Protein AF-A0ABD4Q4W1-F1 (afdb_monomer_lite)

Sequence (85 aa):
FRAAGFPVRILVRATSPRRNLTWTDVEIAEGDMRDPAAVAQAMRGQRYLVHAAADYRLWAPDKEEIVRTNRDGTRVMMRAALDAG

Structure (mmCIF, N/CA/C/O backbone):
data_AF-A0ABD4Q4W1-F1
#
_entry.id   AF-A0ABD4Q4W1-F1
#
loop_
_atom_site.group_PDB
_atom_site.id
_atom_site.type_symbol
_atom_site.label_atom_id
_atom_site.label_alt_id
_atom_site.label_comp_id
_atom_site.label_asym_id
_atom_site.label_entity_id
_atom_site.label_seq_id
_atom_site.pdbx_PDB_ins_code
_atom_site.Cartn_x
_atom_site.Cartn_y
_atom_site.Cartn_z
_atom_site.occupancy
_atom_site.B_iso_or_equiv
_atom_site.auth_seq_id
_atom_site.auth_comp_id
_atom_site.auth_asym_id
_atom_site.auth_atom_id
_atom_site.pdbx_PDB_model_num
ATOM 1 N N . PHE A 1 1 ? -1.569 -2.500 14.769 1.00 91.19 1 PHE A N 1
ATOM 2 C CA . PHE A 1 1 ? -2.767 -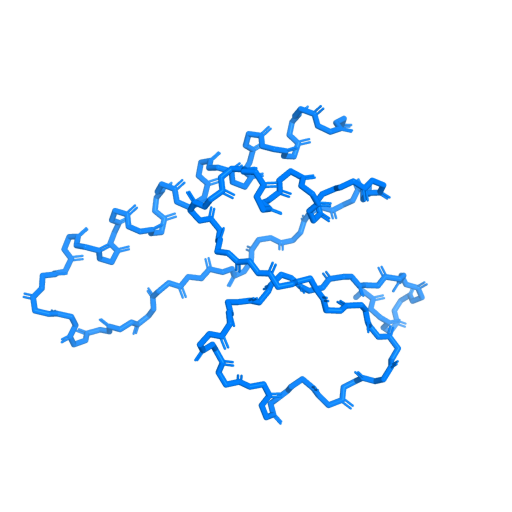1.882 14.163 1.00 91.19 1 PHE A CA 1
ATOM 3 C C . PHE A 1 1 ? -4.016 -2.704 14.437 1.00 91.19 1 PHE A C 1
ATOM 5 O O . PHE A 1 1 ? -4.774 -2.284 15.296 1.00 91.19 1 PHE A O 1
ATOM 12 N N . ARG A 1 2 ? -4.177 -3.907 13.862 1.00 93.62 2 ARG A N 1
ATOM 13 C CA . ARG A 1 2 ? -5.341 -4.781 14.142 1.00 93.62 2 ARG A CA 1
ATOM 14 C C . ARG A 1 2 ? -5.567 -5.072 15.629 1.00 93.62 2 ARG A C 1
ATOM 16 O O . ARG A 1 2 ? -6.624 -4.768 16.155 1.00 93.62 2 ARG A O 1
ATOM 23 N N . ALA A 1 3 ? -4.538 -5.560 16.332 1.00 93.69 3 ALA A N 1
ATOM 24 C CA . ALA A 1 3 ? -4.609 -5.829 17.776 1.00 93.69 3 ALA A CA 1
ATOM 25 C C . ALA A 1 3 ? -4.894 -4.578 18.635 1.00 93.69 3 ALA A C 1
ATOM 27 O O . ALA A 1 3 ? -5.293 -4.702 19.783 1.00 93.69 3 ALA A O 1
ATOM 28 N N . ALA A 1 4 ? -4.700 -3.379 18.075 1.00 94.88 4 ALA A N 1
ATOM 29 C CA . ALA A 1 4 ? -5.023 -2.105 18.711 1.00 94.88 4 ALA A CA 1
ATOM 30 C C . ALA A 1 4 ? -6.386 -1.540 18.249 1.00 94.88 4 ALA A C 1
ATOM 32 O O . ALA A 1 4 ? -6.675 -0.378 18.505 1.00 94.88 4 ALA A O 1
ATOM 33 N N . GLY A 1 5 ? -7.206 -2.332 17.543 1.00 95.25 5 GLY A N 1
ATOM 34 C CA . GLY A 1 5 ? -8.561 -1.966 17.117 1.00 95.25 5 GLY A CA 1
ATOM 35 C C . GLY A 1 5 ? -8.658 -1.132 15.836 1.00 95.25 5 GLY A C 1
ATOM 36 O O . GLY A 1 5 ? -9.748 -0.687 15.489 1.00 95.25 5 GLY A O 1
ATOM 37 N N . PHE A 1 6 ? -7.555 -0.906 15.114 1.00 96.00 6 PHE A N 1
ATOM 38 C CA . PHE A 1 6 ? -7.601 -0.145 13.862 1.00 96.00 6 PHE A CA 1
ATOM 39 C C . PHE A 1 6 ? -8.103 -1.017 12.701 1.00 96.00 6 PHE A C 1
ATOM 41 O O . PHE A 1 6 ? -7.569 -2.120 12.530 1.00 96.00 6 PHE A O 1
ATOM 48 N N . PRO A 1 7 ? -9.033 -0.523 11.857 1.00 95.75 7 PRO A N 1
ATOM 49 C CA . PRO A 1 7 ? -9.303 -1.146 10.566 1.00 95.75 7 PRO A CA 1
ATOM 50 C C . PRO A 1 7 ? -8.037 -1.080 9.705 1.00 95.75 7 PRO A C 1
ATOM 52 O O . PRO A 1 7 ? -7.330 -0.071 9.700 1.00 95.75 7 PRO A O 1
ATOM 55 N N . VAL A 1 8 ? -7.720 -2.171 9.006 1.00 96.94 8 VAL A N 1
ATOM 56 C CA . VAL A 1 8 ? -6.491 -2.277 8.210 1.00 96.94 8 VAL A CA 1
ATOM 57 C C . VAL A 1 8 ? -6.824 -2.627 6.770 1.00 96.94 8 VAL A C 1
ATOM 59 O O . VAL A 1 8 ? -7.474 -3.636 6.506 1.00 96.94 8 VAL A O 1
ATOM 62 N N . ARG A 1 9 ? -6.299 -1.818 5.847 1.00 97.31 9 ARG A N 1
ATOM 63 C CA . ARG A 1 9 ? -6.226 -2.108 4.416 1.00 97.31 9 ARG A CA 1
ATOM 64 C C . ARG A 1 9 ? -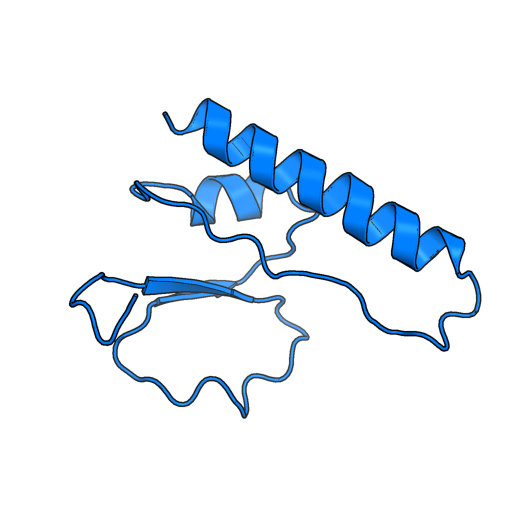4.782 -2.420 4.037 1.00 97.31 9 ARG A C 1
ATOM 66 O O . ARG A 1 9 ? -3.870 -1.696 4.430 1.00 97.31 9 ARG A O 1
ATOM 73 N N . ILE A 1 10 ? -4.568 -3.486 3.273 1.00 96.69 10 ILE A N 1
ATOM 74 C CA . ILE A 1 10 ? -3.245 -3.916 2.811 1.00 96.69 10 ILE A CA 1
ATOM 75 C C . ILE A 1 10 ? -3.188 -3.768 1.290 1.00 96.69 10 ILE A C 1
ATOM 77 O O . ILE A 1 10 ? -3.976 -4.395 0.586 1.00 96.69 10 ILE A O 1
ATOM 81 N N . LEU A 1 11 ? -2.243 -2.965 0.788 1.00 96.56 11 LEU A N 1
ATOM 82 C CA . LEU A 1 11 ? -1.936 -2.885 -0.642 1.00 96.56 11 LEU A CA 1
ATOM 83 C C . LEU A 1 11 ? -1.065 -4.079 -1.051 1.00 96.56 11 LEU A C 1
ATOM 85 O O . LEU A 1 11 ? 0.021 -4.276 -0.503 1.00 96.56 11 LEU A O 1
ATOM 89 N N . VAL A 1 12 ? -1.530 -4.876 -2.011 1.00 95.25 12 VAL A N 1
ATOM 90 C CA . VAL A 1 12 ? -0.866 -6.112 -2.442 1.00 95.25 12 VAL A CA 1
ATOM 91 C C . VAL A 1 12 ? -0.849 -6.188 -3.967 1.00 95.25 12 VAL A C 1
ATOM 93 O O . VAL A 1 12 ? -1.884 -6.048 -4.606 1.00 95.25 12 VAL A O 1
ATOM 96 N N . ARG A 1 13 ? 0.307 -6.481 -4.575 1.00 93.88 13 ARG A N 1
ATOM 97 C CA . ARG A 1 13 ? 0.374 -6.741 -6.025 1.00 93.88 13 ARG A CA 1
ATOM 98 C C . ARG A 1 13 ? -0.433 -7.990 -6.382 1.00 93.88 13 ARG A C 1
ATOM 100 O O . ARG A 1 13 ? -0.404 -8.968 -5.634 1.00 93.88 13 ARG A O 1
ATOM 107 N N . ALA A 1 14 ? -1.049 -8.009 -7.561 1.00 91.62 14 ALA A N 1
ATOM 108 C CA . ALA A 1 14 ? -1.756 -9.182 -8.089 1.00 91.62 14 ALA A CA 1
ATOM 109 C C . ALA A 1 14 ? -0.895 -10.460 -8.048 1.00 91.62 14 ALA A C 1
ATOM 111 O O . ALA A 1 14 ? -1.360 -11.532 -7.673 1.00 91.62 14 ALA A O 1
ATOM 112 N N . THR A 1 15 ? 0.397 -10.321 -8.357 1.00 90.31 15 THR A N 1
ATOM 113 C CA . THR A 1 15 ? 1.372 -11.421 -8.414 1.00 90.31 15 THR A CA 1
ATOM 114 C C . THR A 1 15 ? 1.963 -11.812 -7.058 1.00 90.31 15 THR A C 1
ATOM 116 O O . THR A 1 15 ? 2.701 -12.795 -6.974 1.00 90.31 15 THR A O 1
ATOM 119 N N . SER A 1 16 ? 1.690 -11.061 -5.987 1.00 89.88 16 SER A N 1
ATOM 120 C CA . SER A 1 16 ? 2.262 -11.355 -4.673 1.00 89.88 16 SER A CA 1
ATOM 121 C C . SER A 1 16 ? 1.599 -12.592 -4.049 1.00 89.88 16 SER A C 1
ATOM 123 O O . SER A 1 16 ? 0.369 -12.659 -3.980 1.00 89.88 16 SER A O 1
ATOM 125 N N . PRO A 1 17 ? 2.379 -13.548 -3.510 1.00 9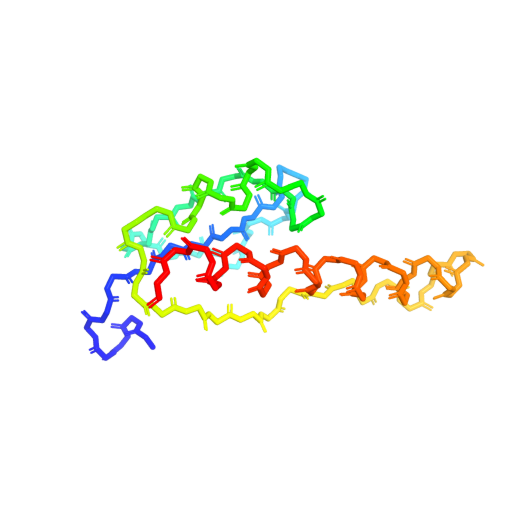0.38 17 PRO A N 1
ATOM 126 C CA . PRO A 1 17 ? 1.818 -14.675 -2.777 1.00 90.38 17 PRO A CA 1
ATOM 127 C C . PRO A 1 17 ? 1.124 -14.181 -1.502 1.00 90.38 17 PRO A C 1
ATOM 129 O O . PRO A 1 17 ? 1.727 -13.472 -0.702 1.00 90.38 17 PRO A O 1
ATOM 132 N N . ARG A 1 18 ? -0.128 -14.599 -1.289 1.00 90.94 18 ARG A N 1
ATOM 133 C CA . ARG A 1 18 ? -0.968 -14.153 -0.157 1.00 90.94 18 ARG A CA 1
ATOM 134 C C . ARG A 1 18 ? -1.052 -15.157 0.994 1.00 90.94 18 ARG A C 1
ATOM 136 O O . ARG A 1 18 ? -1.830 -14.966 1.916 1.00 90.94 18 ARG A O 1
ATOM 143 N N . ARG A 1 19 ? -0.245 -16.226 0.969 1.00 91.56 19 ARG A N 1
ATOM 144 C CA . ARG A 1 19 ? -0.306 -17.332 1.951 1.00 91.56 19 ARG A CA 1
ATOM 145 C C . ARG A 1 19 ? -0.138 -16.896 3.413 1.00 91.56 19 ARG A C 1
ATOM 147 O O . ARG A 1 19 ? -0.564 -17.601 4.314 1.00 91.56 19 ARG A O 1
ATOM 154 N N . ASN A 1 20 ? 0.531 -15.768 3.641 1.00 89.00 20 ASN A N 1
ATOM 155 C CA . ASN A 1 20 ? 0.774 -15.183 4.958 1.00 89.00 20 ASN A CA 1
ATOM 156 C C . ASN A 1 20 ? -0.285 -14.144 5.366 1.00 89.00 20 ASN A C 1
ATOM 158 O O . ASN A 1 20 ? -0.235 -13.650 6.487 1.00 89.00 20 ASN A O 1
ATOM 162 N N . LEU A 1 21 ? -1.226 -13.807 4.481 1.00 90.94 21 LEU A N 1
ATOM 163 C CA . LEU A 1 21 ? -2.347 -12.910 4.752 1.00 90.94 21 LEU A CA 1
ATOM 164 C C . LEU A 1 21 ? -3.575 -13.748 5.123 1.00 90.94 21 LEU A C 1
ATOM 166 O O . LEU A 1 21 ? -4.511 -13.887 4.344 1.00 90.94 21 LEU A O 1
ATOM 170 N N . THR A 1 22 ? -3.542 -14.352 6.310 1.00 91.44 22 THR A N 1
ATOM 171 C CA . THR A 1 22 ? -4.599 -15.259 6.801 1.00 91.44 22 THR A CA 1
ATOM 172 C C . THR A 1 22 ? -5.712 -14.545 7.571 1.00 91.44 22 THR A C 1
ATOM 174 O O . THR A 1 22 ? -6.634 -15.180 8.077 1.00 91.44 22 THR A O 1
ATOM 177 N N . TRP A 1 23 ? -5.619 -13.224 7.695 1.00 93.38 23 TRP A N 1
ATOM 178 C CA . TRP A 1 23 ? -6.547 -12.414 8.472 1.00 93.38 23 TRP A CA 1
ATOM 179 C C . TRP A 1 23 ? -7.820 -12.120 7.680 1.00 93.38 23 TRP A C 1
ATOM 181 O O . TRP A 1 23 ? -7.753 -11.698 6.531 1.00 93.38 23 TRP A O 1
ATOM 191 N N . THR A 1 24 ? -8.974 -12.333 8.306 1.00 91.38 24 THR A N 1
ATOM 192 C CA . THR A 1 24 ? -10.303 -12.154 7.695 1.00 91.38 24 THR A CA 1
ATOM 193 C C . THR A 1 24 ? -10.916 -10.777 7.961 1.00 91.38 24 THR A C 1
ATOM 195 O O . THR A 1 24 ? -11.910 -10.408 7.350 1.00 91.38 24 THR A O 1
ATOM 198 N N . ASP A 1 25 ? -10.315 -10.010 8.863 1.00 94.25 25 ASP A N 1
ATOM 199 C CA . ASP A 1 25 ? -10.713 -8.683 9.343 1.00 94.25 25 ASP A CA 1
ATOM 200 C C . ASP A 1 25 ? -9.867 -7.555 8.720 1.00 94.25 25 ASP A C 1
ATOM 202 O O . ASP A 1 25 ? -9.711 -6.484 9.308 1.00 94.25 25 ASP A O 1
ATOM 206 N N . VAL A 1 26 ? -9.277 -7.799 7.547 1.00 95.94 26 VAL A N 1
ATOM 207 C CA . VAL A 1 26 ? -8.538 -6.793 6.773 1.00 95.94 26 VAL A CA 1
ATOM 208 C C . VAL A 1 26 ? -9.139 -6.632 5.389 1.00 95.94 26 VAL A C 1
ATOM 210 O O . VAL A 1 26 ? -9.638 -7.586 4.796 1.00 95.94 26 VAL A O 1
ATOM 213 N N . GLU A 1 27 ? -9.030 -5.430 4.843 1.00 96.19 27 GLU A N 1
ATOM 214 C CA . GLU A 1 27 ? -9.318 -5.179 3.437 1.00 96.19 27 GLU A CA 1
ATOM 215 C C . GLU A 1 27 ? -8.056 -5.420 2.601 1.00 96.19 27 GLU A C 1
ATOM 217 O O . GLU A 1 27 ? -6.967 -4.952 2.945 1.00 96.19 27 GLU A O 1
ATOM 222 N N . ILE A 1 28 ? -8.191 -6.125 1.479 1.00 95.50 28 ILE A N 1
ATOM 223 C CA . ILE A 1 28 ? -7.112 -6.272 0.500 1.00 95.50 28 ILE A CA 1
ATOM 224 C C . ILE A 1 28 ? -7.379 -5.315 -0.658 1.00 95.50 28 ILE A C 1
ATOM 226 O O . ILE A 1 28 ? -8.349 -5.481 -1.392 1.00 95.50 28 ILE A O 1
ATOM 230 N N . ALA A 1 29 ? -6.489 -4.342 -0.834 1.00 96.31 29 ALA A N 1
ATOM 231 C CA . ALA A 1 29 ? -6.447 -3.500 -2.018 1.00 96.31 29 ALA A CA 1
ATOM 232 C C . ALA A 1 29 ? -5.409 -4.074 -2.982 1.00 96.31 29 ALA A C 1
ATOM 234 O O . ALA A 1 29 ? -4.227 -4.173 -2.651 1.00 96.31 29 ALA A O 1
ATOM 235 N N . GLU A 1 30 ? -5.836 -4.478 -4.173 1.00 96.06 30 GLU A N 1
ATOM 236 C CA . GLU A 1 30 ? -4.906 -4.954 -5.191 1.00 96.06 30 GLU A CA 1
ATOM 237 C C . GLU A 1 30 ? -4.270 -3.774 -5.940 1.00 96.06 30 GLU A C 1
ATOM 239 O O . GLU A 1 30 ? -4.976 -2.883 -6.406 1.00 96.06 30 GLU A O 1
ATOM 244 N N . GLY A 1 31 ? -2.939 -3.753 -6.046 1.00 95.38 31 GLY A N 1
ATOM 245 C CA . GLY A 1 31 ? -2.206 -2.702 -6.757 1.00 95.38 31 GLY A CA 1
ATOM 246 C C . GLY A 1 31 ? -0.688 -2.762 -6.573 1.00 95.38 31 GLY A C 1
ATOM 247 O O . GLY A 1 31 ? -0.170 -3.481 -5.716 1.00 95.38 31 GLY A O 1
ATOM 248 N N . ASP A 1 32 ? 0.042 -2.010 -7.398 1.00 93.44 32 ASP A N 1
ATOM 249 C CA . ASP A 1 32 ? 1.497 -1.839 -7.296 1.00 93.44 32 ASP A CA 1
ATOM 250 C C . ASP A 1 32 ? 1.813 -0.471 -6.681 1.00 93.44 32 ASP A C 1
ATOM 252 O O . ASP A 1 32 ? 1.235 0.537 -7.072 1.00 93.44 32 ASP A O 1
ATOM 256 N N . MET A 1 33 ? 2.756 -0.415 -5.736 1.00 94.00 33 MET A N 1
ATOM 257 C CA . MET A 1 33 ? 3.175 0.847 -5.111 1.00 94.00 33 MET A CA 1
ATOM 258 C C . MET A 1 33 ? 3.794 1.846 -6.100 1.00 94.00 33 MET A C 1
ATOM 260 O O . MET A 1 33 ? 3.933 3.021 -5.780 1.00 94.00 33 MET A O 1
ATOM 264 N N . ARG A 1 34 ? 4.209 1.381 -7.283 1.00 91.69 34 ARG A N 1
ATOM 265 C CA . ARG A 1 34 ? 4.726 2.218 -8.370 1.00 91.69 34 ARG A CA 1
ATOM 266 C C . ARG A 1 34 ? 3.624 2.825 -9.235 1.00 91.69 34 ARG A C 1
ATOM 268 O O . ARG A 1 34 ? 3.942 3.678 -10.054 1.00 91.69 34 ARG A O 1
ATOM 275 N N . ASP A 1 35 ? 2.375 2.384 -9.086 1.00 95.19 35 ASP A N 1
ATOM 276 C CA . ASP A 1 35 ? 1.217 2.927 -9.796 1.00 95.19 35 ASP A CA 1
ATOM 277 C C . ASP A 1 35 ? 0.526 3.994 -8.925 1.00 95.19 35 ASP A C 1
ATOM 279 O O . ASP A 1 35 ? -0.156 3.653 -7.951 1.00 95.19 35 ASP A O 1
ATOM 283 N N . PRO A 1 36 ? 0.657 5.292 -9.261 1.00 96.06 36 PRO A N 1
ATOM 284 C CA . PRO A 1 36 ? 0.056 6.362 -8.474 1.00 96.06 36 PRO A CA 1
ATOM 285 C C . PRO A 1 36 ? -1.467 6.273 -8.376 1.00 96.06 36 PRO A C 1
ATOM 287 O O . PRO A 1 36 ? -2.025 6.649 -7.347 1.00 96.06 36 PRO A O 1
ATOM 290 N N . ALA A 1 37 ? -2.151 5.766 -9.405 1.00 96.38 37 ALA A N 1
ATOM 291 C CA . ALA A 1 37 ? -3.607 5.667 -9.406 1.00 96.38 37 ALA A CA 1
ATOM 292 C C . ALA A 1 37 ? -4.082 4.571 -8.444 1.00 96.38 37 ALA A C 1
ATOM 294 O O . ALA A 1 37 ? -4.997 4.799 -7.645 1.00 96.38 37 ALA A O 1
ATOM 295 N N . ALA A 1 38 ? -3.418 3.412 -8.465 1.00 96.56 38 ALA A N 1
ATOM 296 C CA . ALA A 1 38 ? -3.690 2.324 -7.530 1.00 96.56 38 ALA A CA 1
ATOM 297 C C . ALA A 1 38 ? -3.404 2.739 -6.078 1.00 96.56 38 ALA A C 1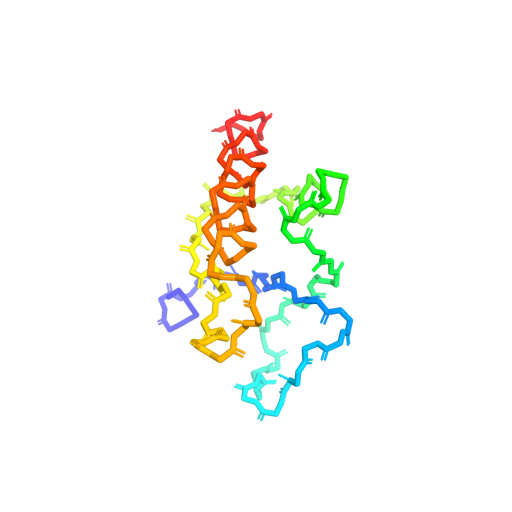
ATOM 299 O O . ALA A 1 38 ? -4.212 2.480 -5.183 1.00 96.56 38 ALA A O 1
ATOM 300 N N . VAL A 1 39 ? -2.292 3.442 -5.840 1.00 97.19 39 VAL A N 1
ATOM 301 C CA . VAL A 1 39 ? -1.947 3.954 -4.507 1.00 97.19 39 VAL A CA 1
ATOM 302 C C . VAL A 1 39 ? -2.963 4.992 -4.033 1.00 97.19 39 VAL A C 1
ATOM 304 O O . VAL A 1 39 ? -3.446 4.890 -2.907 1.00 97.19 39 VAL A O 1
ATOM 307 N N . ALA A 1 40 ? -3.348 5.949 -4.881 1.00 96.81 40 ALA A N 1
ATOM 308 C CA . ALA A 1 40 ? -4.354 6.951 -4.534 1.00 96.81 40 ALA A CA 1
ATOM 309 C C . ALA A 1 40 ? -5.701 6.302 -4.185 1.00 96.81 40 ALA A C 1
ATOM 311 O O . ALA 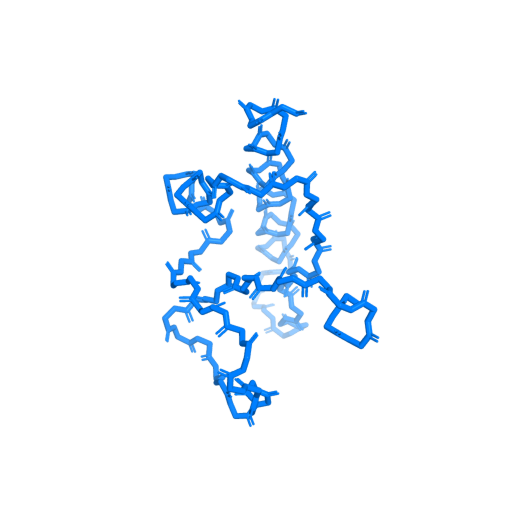A 1 40 ? -6.322 6.672 -3.192 1.00 96.81 40 ALA A O 1
ATOM 312 N N . GLN A 1 41 ? -6.135 5.296 -4.952 1.00 96.38 41 GLN A N 1
ATOM 313 C CA . GLN A 1 41 ? -7.334 4.511 -4.648 1.00 96.38 41 GLN A CA 1
ATOM 314 C C . GLN A 1 41 ? -7.227 3.824 -3.279 1.00 96.38 41 GLN A C 1
ATOM 316 O O . GLN A 1 41 ? -8.158 3.911 -2.477 1.00 96.38 41 GLN A O 1
ATOM 321 N N . ALA A 1 42 ? -6.096 3.173 -2.998 1.00 96.62 42 ALA A N 1
ATOM 322 C CA . ALA A 1 42 ? -5.862 2.489 -1.731 1.00 96.62 42 ALA A CA 1
ATOM 323 C C . ALA A 1 42 ? -5.797 3.459 -0.537 1.00 96.62 42 ALA A C 1
ATOM 325 O O . ALA A 1 42 ? -6.216 3.089 0.561 1.00 96.62 42 ALA A O 1
ATOM 326 N N . MET A 1 43 ? -5.347 4.700 -0.745 1.00 95.62 43 MET A N 1
ATOM 327 C CA . MET A 1 43 ? -5.232 5.725 0.300 1.00 95.62 43 MET A CA 1
ATOM 328 C C . MET A 1 43 ? -6.570 6.387 0.667 1.00 95.62 43 MET A C 1
ATOM 330 O O . MET A 1 43 ? -6.681 7.003 1.726 1.00 95.62 43 MET A O 1
ATOM 334 N N . ARG A 1 44 ? -7.621 6.258 -0.158 1.00 94.25 44 ARG A N 1
ATOM 335 C CA . ARG A 1 44 ? -8.915 6.914 0.110 1.00 94.25 44 ARG A CA 1
ATOM 336 C C . ARG A 1 44 ? -9.493 6.498 1.462 1.00 94.25 44 ARG A C 1
ATOM 338 O O . ARG A 1 44 ? -9.683 5.306 1.732 1.00 94.25 44 ARG A O 1
ATOM 345 N N . GLY A 1 45 ? -9.797 7.504 2.282 1.00 93.88 45 GLY A N 1
ATOM 346 C CA . GLY A 1 45 ? -10.364 7.343 3.622 1.00 93.88 45 GLY A CA 1
ATOM 347 C C . GLY A 1 45 ? -9.377 6.837 4.679 1.00 93.88 45 GLY A C 1
ATOM 348 O O . GLY A 1 45 ? -9.809 6.515 5.783 1.00 93.88 45 GLY A O 1
ATOM 349 N N . GLN A 1 46 ? -8.079 6.739 4.369 1.00 95.69 46 GLN A N 1
ATOM 350 C CA . GLN A 1 46 ? -7.062 6.307 5.327 1.00 95.69 46 GLN A CA 1
ATOM 351 C C . GLN A 1 46 ? -6.478 7.509 6.070 1.00 95.69 46 GLN A C 1
ATOM 353 O O . GLN A 1 46 ? -6.084 8.492 5.457 1.00 95.69 46 GLN A O 1
ATOM 358 N N . ARG A 1 47 ? -6.392 7.411 7.401 1.00 94.69 47 ARG A N 1
ATOM 359 C CA . ARG A 1 47 ? -5.783 8.446 8.257 1.00 94.69 47 ARG A CA 1
ATOM 360 C C . ARG A 1 47 ? -4.289 8.226 8.504 1.00 94.69 47 ARG A C 1
ATOM 362 O O . ARG A 1 47 ? -3.571 9.158 8.842 1.00 94.69 47 ARG A O 1
ATOM 369 N N . TYR A 1 48 ? -3.835 6.981 8.401 1.00 95.69 48 TYR A N 1
ATOM 370 C CA . TYR A 1 48 ? -2.464 6.594 8.708 1.00 95.69 48 TYR A CA 1
ATOM 371 C C . TYR A 1 48 ? -1.912 5.730 7.580 1.00 95.69 48 TYR A C 1
ATOM 373 O O . TYR A 1 48 ? -2.569 4.782 7.150 1.00 95.69 48 TYR A O 1
ATOM 381 N N . LEU A 1 49 ? -0.684 6.026 7.153 1.00 95.88 49 LEU A N 1
ATOM 382 C CA . LEU A 1 49 ? 0.082 5.193 6.233 1.00 95.88 49 LEU A CA 1
ATOM 383 C C . LEU A 1 49 ? 1.195 4.466 6.993 1.00 95.88 49 LEU A C 1
ATOM 385 O O . LEU A 1 49 ? 1.974 5.078 7.720 1.00 95.88 49 LEU A O 1
ATOM 389 N N . VAL A 1 50 ? 1.319 3.163 6.745 1.00 95.69 50 VAL A N 1
ATOM 390 C CA . VAL A 1 50 ? 2.489 2.368 7.128 1.00 95.69 50 VAL A CA 1
ATOM 391 C C . VAL A 1 50 ? 3.113 1.818 5.855 1.00 95.69 50 VAL A C 1
ATOM 393 O O . VAL A 1 50 ? 2.533 0.961 5.190 1.00 95.69 50 VAL A O 1
ATOM 396 N N . HIS A 1 51 ? 4.296 2.314 5.501 1.00 94.88 51 HIS A N 1
ATOM 397 C CA . HIS A 1 51 ? 5.018 1.854 4.321 1.00 94.88 51 HIS A CA 1
ATOM 398 C C . HIS A 1 51 ? 6.065 0.806 4.712 1.00 94.88 51 HIS A C 1
ATOM 400 O O . HIS A 1 51 ? 7.110 1.134 5.263 1.00 94.88 51 HIS A O 1
ATOM 406 N N . ALA A 1 52 ? 5.761 -0.460 4.429 1.00 91.88 52 ALA A N 1
ATOM 407 C CA . ALA A 1 52 ? 6.671 -1.595 4.619 1.00 91.88 52 ALA A CA 1
ATOM 408 C C . ALA A 1 52 ? 6.958 -2.341 3.302 1.00 91.88 52 ALA A C 1
ATOM 410 O O . ALA A 1 52 ? 7.518 -3.436 3.309 1.00 91.88 52 ALA A O 1
ATOM 411 N N . ALA A 1 53 ? 6.522 -1.782 2.169 1.00 86.06 53 ALA A N 1
ATOM 412 C CA . ALA A 1 53 ? 6.722 -2.395 0.867 1.00 86.06 53 ALA A CA 1
ATOM 413 C C . ALA A 1 53 ? 8.163 -2.164 0.401 1.00 86.06 53 ALA A C 1
ATOM 415 O O . ALA A 1 53 ? 8.633 -1.033 0.347 1.00 86.06 53 ALA A O 1
ATOM 416 N N . ALA A 1 54 ? 8.848 -3.247 0.050 1.00 83.25 54 ALA A N 1
ATOM 417 C CA . ALA A 1 54 ? 10.171 -3.203 -0.542 1.00 83.25 54 ALA A CA 1
ATOM 418 C C . ALA A 1 54 ? 10.387 -4.436 -1.423 1.00 83.25 54 ALA A C 1
ATOM 420 O O . ALA A 1 54 ? 9.876 -5.529 -1.161 1.00 83.25 54 ALA A O 1
ATOM 421 N N . ASP A 1 55 ? 11.149 -4.246 -2.488 1.00 77.38 55 ASP A N 1
ATOM 422 C CA . ASP A 1 55 ? 11.735 -5.308 -3.275 1.00 77.38 55 ASP A CA 1
ATOM 423 C C . ASP A 1 55 ? 13.018 -5.783 -2.582 1.00 77.38 55 ASP A C 1
ATOM 425 O O . ASP A 1 55 ? 13.957 -5.008 -2.388 1.00 77.38 55 ASP A O 1
ATOM 429 N N . TYR A 1 56 ? 13.026 -7.053 -2.178 1.00 66.62 56 TYR A N 1
ATOM 430 C CA . TYR A 1 56 ? 14.153 -7.728 -1.532 1.00 66.62 56 TYR A CA 1
ATOM 431 C C . TYR A 1 56 ? 14.759 -8.817 -2.423 1.00 66.62 56 TYR A C 1
ATOM 433 O O . TYR A 1 56 ? 15.421 -9.722 -1.916 1.00 66.62 56 TYR A O 1
ATOM 441 N N . ARG A 1 57 ? 14.527 -8.785 -3.744 1.00 71.25 57 ARG A N 1
ATOM 442 C CA . ARG A 1 57 ? 15.153 -9.721 -4.690 1.00 71.25 57 ARG A CA 1
ATOM 443 C C . ARG A 1 57 ? 16.663 -9.454 -4.761 1.00 71.25 57 ARG A C 1
ATOM 445 O O . ARG A 1 57 ? 17.143 -8.894 -5.733 1.00 71.25 57 ARG A O 1
ATOM 452 N N . LEU A 1 58 ? 17.428 -9.874 -3.748 1.00 61.00 58 LEU A N 1
ATOM 453 C CA . LEU A 1 58 ? 18.889 -9.700 -3.639 1.00 61.00 58 LEU A CA 1
ATOM 454 C C . LEU A 1 58 ? 19.670 -10.318 -4.817 1.00 61.00 58 LEU A C 1
ATOM 456 O O . LEU A 1 58 ? 20.844 -10.015 -5.010 1.00 61.00 58 LEU A O 1
ATOM 460 N N . TRP A 1 59 ? 19.005 -11.171 -5.597 1.00 59.94 59 TRP A N 1
ATOM 461 C CA . TRP A 1 59 ? 19.476 -11.824 -6.818 1.00 59.94 59 TRP A CA 1
ATOM 462 C C . TRP A 1 59 ? 18.989 -11.147 -8.111 1.00 59.94 59 TRP A C 1
ATOM 464 O O . TRP A 1 59 ? 19.049 -11.766 -9.173 1.00 59.94 59 TRP A O 1
ATOM 474 N N . ALA A 1 60 ? 18.455 -9.921 -8.058 1.00 67.00 60 ALA A N 1
ATOM 475 C CA . ALA A 1 60 ? 18.100 -9.203 -9.279 1.00 67.00 60 ALA A CA 1
ATOM 476 C C . ALA A 1 60 ? 19.352 -9.043 -10.169 1.00 67.00 60 ALA A C 1
ATOM 478 O O . ALA A 1 60 ? 20.410 -8.675 -9.648 1.00 67.00 60 ALA A O 1
ATOM 479 N N . PRO A 1 61 ? 19.249 -9.302 -11.488 1.00 73.56 61 PRO A N 1
ATOM 480 C CA . PRO A 1 61 ? 20.371 -9.140 -12.415 1.00 73.56 61 PRO A CA 1
ATOM 481 C C . PRO A 1 61 ? 20.961 -7.726 -12.375 1.00 73.56 61 PRO A C 1
ATOM 483 O O . PRO A 1 61 ? 22.172 -7.557 -12.485 1.00 73.56 61 PRO A O 1
ATOM 486 N N . ASP A 1 62 ? 20.100 -6.728 -12.158 1.00 79.62 62 ASP A N 1
ATOM 487 C CA . ASP A 1 62 ? 20.473 -5.339 -11.922 1.00 79.62 62 ASP A CA 1
ATOM 488 C C . ASP A 1 62 ? 20.064 -4.915 -10.501 1.00 79.62 62 ASP A C 1
ATOM 490 O O . ASP A 1 62 ? 18.882 -4.787 -10.172 1.00 79.62 62 ASP A O 1
ATOM 494 N N . LYS A 1 63 ? 21.057 -4.672 -9.640 1.00 76.06 63 LYS A N 1
ATOM 495 C CA . LYS A 1 63 ? 20.832 -4.189 -8.268 1.00 76.06 63 LYS A CA 1
ATOM 496 C C . LYS A 1 63 ? 20.217 -2.788 -8.241 1.00 76.06 63 LYS A C 1
ATOM 498 O O . LYS A 1 63 ? 19.502 -2.462 -7.293 1.00 76.06 63 LYS A O 1
ATOM 503 N N . GLU A 1 64 ? 20.454 -1.976 -9.267 1.00 82.31 64 GLU A N 1
ATOM 504 C CA . GLU A 1 64 ? 19.889 -0.631 -9.361 1.00 82.31 64 GLU A CA 1
ATOM 505 C C . GLU A 1 64 ? 18.380 -0.679 -9.644 1.00 82.31 64 GLU A C 1
ATOM 507 O O . GLU A 1 64 ? 17.654 0.236 -9.259 1.00 82.31 64 GLU A O 1
ATOM 512 N N . GLU A 1 65 ? 17.864 -1.763 -10.234 1.00 80.69 65 GLU A N 1
ATOM 513 C CA . GLU A 1 65 ? 16.421 -1.973 -10.414 1.00 80.69 65 GLU A CA 1
ATOM 514 C C . GLU A 1 65 ? 15.695 -2.072 -9.063 1.00 80.69 65 GLU A C 1
ATOM 516 O O . GLU A 1 65 ? 14.611 -1.506 -8.888 1.00 80.69 65 GLU A O 1
ATOM 521 N N . ILE A 1 66 ? 16.318 -2.736 -8.083 1.00 80.44 66 ILE A N 1
ATOM 522 C CA . ILE A 1 66 ? 15.803 -2.852 -6.712 1.00 80.44 66 ILE A CA 1
ATOM 523 C C . ILE A 1 66 ? 15.755 -1.467 -6.063 1.00 80.44 66 ILE A C 1
ATOM 525 O O . ILE A 1 66 ? 14.725 -1.057 -5.522 1.00 80.44 66 ILE A O 1
ATOM 529 N N . VAL A 1 67 ? 16.867 -0.727 -6.148 1.00 82.94 67 VAL A N 1
ATOM 530 C CA . VAL A 1 67 ? 16.990 0.622 -5.578 1.00 82.94 67 VAL A CA 1
ATOM 531 C C . VAL A 1 67 ? 15.962 1.555 -6.204 1.00 82.94 67 VAL A C 1
ATOM 533 O O . VAL A 1 67 ? 15.241 2.244 -5.484 1.00 82.94 67 VAL A O 1
ATOM 536 N N . ARG A 1 68 ? 15.844 1.547 -7.533 1.00 84.56 68 ARG A N 1
ATOM 537 C CA . ARG A 1 68 ? 14.891 2.372 -8.277 1.00 84.56 68 ARG A CA 1
ATOM 538 C C . ARG A 1 68 ? 13.452 2.030 -7.913 1.00 84.56 68 ARG A C 1
ATOM 540 O O . ARG A 1 68 ? 12.691 2.935 -7.591 1.00 84.56 68 ARG A O 1
ATOM 547 N N . THR A 1 69 ? 13.107 0.745 -7.864 1.00 86.50 69 THR A N 1
ATOM 548 C CA . THR A 1 69 ? 11.773 0.277 -7.458 1.00 86.50 69 THR A CA 1
ATOM 549 C C . THR A 1 69 ? 11.405 0.767 -6.061 1.00 86.50 69 THR A C 1
ATOM 551 O O . THR A 1 69 ? 10.332 1.339 -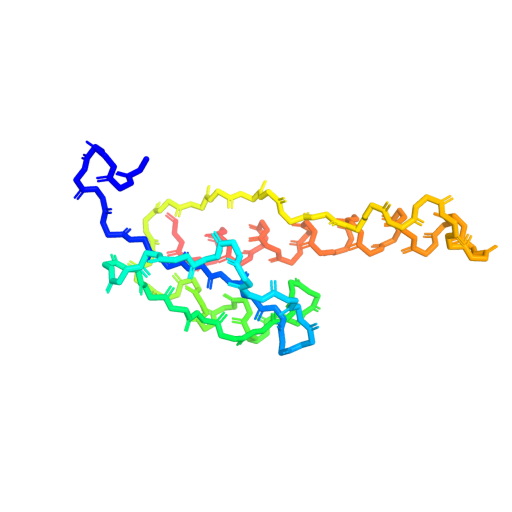5.879 1.00 86.50 69 THR A O 1
ATOM 554 N N . ASN A 1 70 ? 12.301 0.605 -5.086 1.00 90.62 70 ASN A N 1
ATOM 555 C CA . ASN A 1 70 ? 12.043 1.013 -3.706 1.00 90.62 70 ASN A CA 1
ATOM 556 C C . ASN A 1 70 ? 11.980 2.533 -3.565 1.00 90.62 70 ASN A C 1
ATOM 558 O O . ASN A 1 70 ? 11.079 3.057 -2.911 1.00 90.62 70 ASN A O 1
ATOM 562 N N . ARG A 1 71 ? 12.898 3.255 -4.212 1.00 91.56 71 ARG A N 1
ATOM 563 C CA . ARG A 1 71 ? 12.954 4.717 -4.173 1.00 91.56 71 ARG A CA 1
ATOM 564 C C . ARG A 1 71 ? 11.722 5.341 -4.816 1.00 91.56 71 ARG A C 1
ATOM 566 O O . ARG A 1 71 ? 11.110 6.232 -4.230 1.00 91.56 71 ARG A O 1
ATOM 573 N N . ASP A 1 72 ? 11.364 4.890 -6.010 1.00 91.75 72 ASP A N 1
ATOM 574 C CA . ASP A 1 72 ? 10.273 5.485 -6.773 1.00 91.75 72 ASP A CA 1
ATOM 575 C C . ASP A 1 72 ? 8.918 5.062 -6.191 1.00 91.75 72 ASP A C 1
ATOM 577 O O . ASP A 1 72 ? 8.050 5.912 -6.008 1.00 91.75 72 ASP A O 1
ATOM 581 N N . GLY A 1 73 ? 8.778 3.806 -5.748 1.00 93.81 73 GLY A N 1
ATOM 582 C CA . GLY A 1 73 ? 7.614 3.356 -4.979 1.00 93.81 73 GLY A CA 1
ATOM 583 C C . GLY A 1 73 ? 7.422 4.147 -3.681 1.00 93.81 73 GLY A C 1
ATOM 584 O O . GLY A 1 73 ? 6.325 4.629 -3.415 1.00 93.81 73 GLY A O 1
ATOM 585 N N . THR A 1 74 ? 8.491 4.381 -2.909 1.00 95.94 74 THR A N 1
ATOM 586 C CA . THR A 1 74 ? 8.421 5.227 -1.702 1.00 95.94 74 THR A CA 1
ATOM 587 C C . THR A 1 74 ? 7.922 6.632 -2.044 1.00 95.94 74 THR A C 1
ATOM 589 O O . THR A 1 74 ? 7.041 7.153 -1.362 1.00 95.94 74 THR A O 1
ATOM 592 N N . ARG A 1 75 ? 8.435 7.254 -3.116 1.00 96.12 75 ARG A N 1
ATOM 593 C CA . ARG A 1 75 ? 7.991 8.594 -3.536 1.00 96.12 75 ARG A CA 1
ATOM 594 C C . ARG A 1 75 ? 6.504 8.635 -3.866 1.00 96.12 75 ARG A C 1
ATOM 596 O O . ARG A 1 75 ? 5.834 9.567 -3.428 1.00 96.12 75 ARG A O 1
ATOM 603 N N . VAL A 1 76 ? 5.995 7.644 -4.598 1.00 96.88 76 VAL A N 1
ATOM 604 C CA . VAL A 1 76 ? 4.566 7.547 -4.935 1.00 96.88 76 VAL A CA 1
ATOM 605 C C . VAL A 1 76 ? 3.723 7.418 -3.665 1.00 96.88 76 VAL A C 1
ATOM 607 O O . VAL A 1 76 ? 2.777 8.181 -3.483 1.00 96.88 76 VAL A O 1
ATOM 610 N N . MET A 1 77 ? 4.106 6.522 -2.751 1.00 97.06 77 MET A N 1
ATOM 611 C CA . MET A 1 77 ? 3.390 6.299 -1.490 1.00 97.06 77 MET A CA 1
ATOM 612 C C . MET A 1 77 ? 3.335 7.558 -0.620 1.00 97.06 77 MET A C 1
ATOM 614 O O . MET A 1 77 ? 2.268 7.912 -0.122 1.00 97.06 77 MET A O 1
ATOM 618 N N . MET A 1 78 ? 4.463 8.255 -0.460 1.00 97.19 78 MET A N 1
ATOM 619 C CA . MET A 1 78 ? 4.529 9.461 0.372 1.00 97.19 78 MET A CA 1
ATOM 620 C C . MET A 1 78 ? 3.811 10.650 -0.271 1.00 97.19 78 MET A C 1
ATOM 622 O O . MET A 1 78 ? 3.185 11.432 0.439 1.00 97.19 78 MET A O 1
ATOM 626 N N . ARG A 1 79 ? 3.852 10.779 -1.606 1.00 96.88 79 ARG A N 1
ATOM 627 C CA . ARG A 1 79 ? 3.084 11.807 -2.322 1.00 96.88 79 ARG A CA 1
ATOM 628 C C . ARG A 1 79 ? 1.585 11.591 -2.142 1.00 96.88 79 ARG A C 1
ATOM 630 O O . ARG A 1 79 ? 0.895 12.515 -1.741 1.00 96.88 79 ARG A O 1
ATOM 637 N N . ALA A 1 80 ? 1.112 10.367 -2.361 1.00 96.50 80 ALA A N 1
ATOM 638 C CA . ALA A 1 80 ? -0.296 10.035 -2.189 1.00 96.50 80 ALA A CA 1
ATOM 639 C C . ALA A 1 80 ? -0.774 10.201 -0.738 1.00 96.50 80 ALA A C 1
ATOM 641 O O . ALA A 1 80 ? -1.927 10.556 -0.527 1.00 96.50 80 ALA A O 1
ATOM 642 N N . ALA A 1 81 ? 0.095 9.960 0.253 1.00 95.56 81 ALA A N 1
ATOM 643 C CA . ALA A 1 81 ? -0.218 10.248 1.652 1.00 95.56 81 ALA A CA 1
ATOM 644 C C . ALA A 1 81 ? -0.437 11.748 1.865 1.00 95.56 81 ALA A C 1
ATOM 646 O O . ALA A 1 81 ? -1.471 12.133 2.389 1.00 95.56 81 ALA A O 1
ATOM 647 N N . LEU A 1 82 ? 0.502 12.576 1.393 1.00 95.56 82 LEU A N 1
ATOM 648 C CA . LEU A 1 82 ? 0.423 14.032 1.509 1.00 95.56 82 LEU A CA 1
ATOM 649 C C . LEU A 1 82 ? -0.819 14.609 0.813 1.00 95.56 82 LEU A C 1
ATOM 651 O O . LEU A 1 82 ? -1.452 15.518 1.339 1.00 95.56 82 LEU A O 1
ATOM 655 N N . ASP A 1 83 ? -1.168 14.081 -0.360 1.00 94.94 83 ASP A N 1
ATOM 656 C CA . ASP A 1 83 ? -2.336 14.531 -1.123 1.00 94.94 83 ASP A CA 1
ATOM 657 C C . ASP A 1 83 ? -3.666 14.101 -0.463 1.00 94.94 83 ASP A C 1
ATOM 659 O O . ASP A 1 83 ? -4.715 14.679 -0.753 1.00 94.94 83 ASP A O 1
ATOM 663 N N . ALA A 1 84 ? -3.640 13.094 0.419 1.00 92.56 84 ALA A N 1
ATOM 664 C CA . ALA A 1 84 ? -4.811 12.582 1.131 1.00 92.56 84 ALA A CA 1
ATOM 665 C C . ALA A 1 84 ? -5.100 13.294 2.472 1.00 92.56 84 ALA A C 1
ATOM 667 O O . ALA A 1 84 ? -6.201 13.113 3.000 1.00 92.56 84 ALA A O 1
ATOM 668 N N . GLY A 1 85 ? -4.167 14.110 2.987 1.00 81.25 85 GLY A N 1
ATOM 669 C CA . GLY A 1 85 ? -4.304 14.917 4.213 1.00 81.25 85 GLY A CA 1
ATOM 670 C C . GLY A 1 85 ? -3.362 14.505 5.339 1.00 81.25 85 GLY A C 1
ATOM 671 O O . GLY A 1 85 ? -3.723 14.784 6.505 1.00 81.25 85 GLY A O 1
#

pLDDT: mean 90.7, std 8.4, range [59.94, 97.31]

InterPro domains:
  IPR016040 NAD(P)-binding domain [PF13460] (4-83)
  IPR036291 NAD(P)-binding domain superfamily [SSF51735] (2-85)

Organism: Mycobacterium tuberculosis (NCBI:txid1773)

Foldseek 3Di:
DVVVPDAAEDEAEPPDDCPVVPDPRHHYQYDQLLDLVSLLVSCPPPPDDDDPDADPPVVPPDPVVRVCSRVNSVVSNVVSNVVND

Secondary structure (DSSP, 8-state):
-GGGT--EEEEE-TTS--TT---SSEEEEE--TT-HHHHHHHHTT-S----------TT-S-HHHHHHHHHHHHHHHHHHHHHH-

Radius of gyration: 13.69 Å; chains: 1; bounding box: 32×32×31 Å